Protein AF-W2ZH28-F1 (afdb_monomer)

Foldseek 3Di:
DDDDDPPDDPDCPPDDDPVRVVLQVVQAPDDDALLLLLLLLVLCLVQVLVPQDPPPVCSSQVSLQVSLVVLVPDPSNSHRYGSVVSVVVVVVLLVCLVVVVLVVSVPGDDPVSSVSSNVSSVSSVVVNVD

Radius of gyration: 19.83 Å; Cα contacts (8 Å, |Δi|>4): 102; chains: 1; bounding box: 42×35×73 Å

Structure (mmCIF, N/CA/C/O backbone):
data_AF-W2ZH28-F1
#
_entry.id   AF-W2ZH28-F1
#
loop_
_atom_site.group_PDB
_atom_site.id
_atom_site.type_symbol
_atom_site.label_atom_id
_atom_site.label_alt_id
_atom_site.label_comp_id
_atom_site.label_asym_id
_atom_site.label_entity_id
_atom_site.label_seq_id
_atom_site.pdbx_PDB_ins_code
_atom_site.Cartn_x
_atom_site.Cartn_y
_atom_site.Cartn_z
_atom_site.occupancy
_atom_site.B_iso_or_equiv
_atom_site.auth_seq_id
_atom_site.auth_comp_id
_atom_site.auth_asym_id
_atom_site.auth_atom_id
_atom_site.pdbx_PDB_model_num
ATOM 1 N N . MET A 1 1 ? 0.801 -25.711 -58.425 1.00 38.81 1 MET A N 1
ATOM 2 C CA . MET A 1 1 ? 1.673 -24.799 -57.662 1.00 38.81 1 MET A CA 1
ATOM 3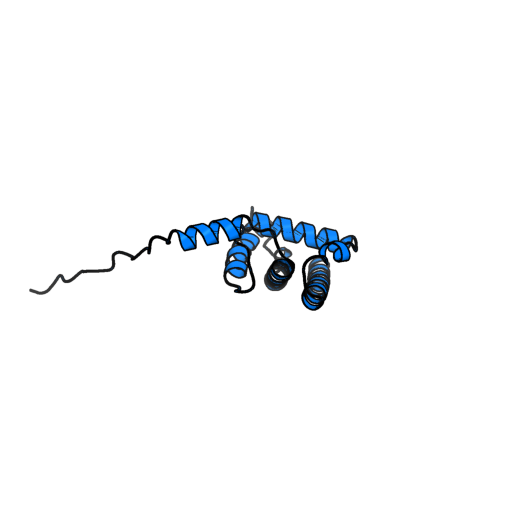 C C . MET A 1 1 ? 0.812 -24.225 -56.559 1.00 38.81 1 MET A C 1
ATOM 5 O O . MET A 1 1 ? -0.237 -23.676 -56.864 1.00 38.81 1 MET A O 1
ATOM 9 N N . SER A 1 2 ? 1.177 -24.539 -55.321 1.00 48.31 2 SER A N 1
ATOM 10 C CA . SER A 1 2 ? 0.502 -24.117 -54.093 1.00 48.31 2 SER A CA 1
ATOM 11 C C . SER A 1 2 ? 0.789 -22.648 -53.758 1.00 48.31 2 SER A C 1
ATOM 13 O O . SER A 1 2 ? 1.754 -22.101 -54.285 1.00 48.31 2 SER A O 1
ATOM 15 N N . GLN A 1 3 ? 0.021 -22.138 -52.779 1.00 43.41 3 GLN A N 1
ATOM 16 C CA . GLN A 1 3 ? 0.193 -20.897 -51.993 1.00 43.41 3 GLN A CA 1
ATOM 17 C C . GLN A 1 3 ? -0.375 -19.649 -52.705 1.00 43.41 3 GLN A C 1
ATOM 19 O O . GLN A 1 3 ? -0.129 -19.450 -53.885 1.00 43.41 3 GLN A O 1
ATOM 24 N N . ASP A 1 4 ? -1.243 -18.829 -52.108 1.00 41.53 4 ASP A N 1
ATOM 25 C CA . ASP A 1 4 ? -1.212 -18.326 -50.732 1.00 41.53 4 ASP A CA 1
ATOM 26 C C . ASP A 1 4 ? -2.629 -18.101 -50.163 1.00 41.53 4 ASP A C 1
AT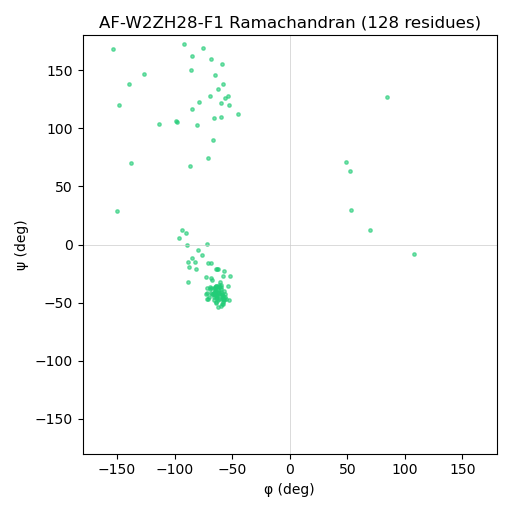OM 28 O O . ASP A 1 4 ? -3.410 -17.304 -50.685 1.00 41.53 4 ASP A O 1
ATOM 32 N N . SER A 1 5 ? -2.944 -18.804 -49.075 1.00 55.53 5 SER A N 1
ATOM 33 C CA . SER A 1 5 ? -3.984 -18.423 -48.120 1.00 55.53 5 SER A CA 1
ATOM 34 C C . SER A 1 5 ? -3.260 -17.729 -46.976 1.00 55.53 5 SER A C 1
ATOM 36 O O . SER A 1 5 ? -2.603 -18.402 -46.187 1.00 55.53 5 SER A O 1
ATOM 38 N N . MET A 1 6 ? -3.361 -16.405 -46.893 1.00 46.25 6 MET A N 1
ATOM 39 C CA . MET A 1 6 ? -2.898 -15.657 -45.726 1.00 46.25 6 MET A CA 1
ATOM 40 C C . MET A 1 6 ? -3.923 -14.584 -45.372 1.00 46.25 6 MET A C 1
ATOM 42 O O . MET A 1 6 ? -3.736 -13.387 -45.561 1.00 46.25 6 MET A O 1
ATOM 46 N N . GLU A 1 7 ? -5.062 -15.055 -44.884 1.00 53.22 7 GLU A N 1
ATOM 47 C CA . GLU A 1 7 ? -5.991 -14.270 -44.081 1.00 53.22 7 GLU A CA 1
ATOM 48 C C . GLU A 1 7 ? -5.549 -14.353 -42.614 1.00 53.22 7 GLU A C 1
ATOM 50 O O . GLU A 1 7 ? -6.195 -14.972 -41.777 1.00 53.22 7 GLU A O 1
ATOM 55 N N . ASP A 1 8 ? -4.394 -13.752 -42.313 1.00 41.88 8 ASP A N 1
ATOM 56 C CA . ASP A 1 8 ? -3.854 -13.697 -40.956 1.00 41.88 8 ASP A CA 1
ATOM 57 C C . ASP A 1 8 ? -4.174 -12.356 -40.286 1.00 41.88 8 ASP A C 1
ATOM 59 O O . ASP A 1 8 ? -3.601 -11.307 -40.579 1.00 41.88 8 ASP A O 1
ATOM 63 N N . ALA A 1 9 ? -5.125 -12.446 -39.355 1.00 48.56 9 ALA A N 1
ATOM 64 C CA . ALA A 1 9 ? -5.161 -11.728 -38.086 1.00 48.56 9 ALA A CA 1
ATOM 65 C C . ALA A 1 9 ? -4.908 -10.209 -38.131 1.00 48.56 9 ALA A C 1
ATOM 67 O O . ALA A 1 9 ? -3.942 -9.698 -37.559 1.00 48.56 9 ALA A O 1
ATOM 68 N N . PHE A 1 10 ? -5.870 -9.450 -38.665 1.00 44.91 10 PHE A N 1
ATOM 69 C CA . PHE A 1 10 ? -6.072 -8.098 -38.146 1.00 44.91 10 PHE A CA 1
ATOM 70 C C . PHE A 1 10 ? -6.549 -8.214 -36.696 1.00 44.91 10 PHE A C 1
ATOM 72 O O . PHE A 1 10 ? -7.654 -8.677 -36.415 1.00 44.91 10 PHE A O 1
ATOM 79 N N . ILE A 1 11 ? -5.661 -7.835 -35.781 1.00 53.28 11 ILE A N 1
ATOM 80 C CA . ILE A 1 11 ? -5.884 -7.719 -34.343 1.00 53.28 11 ILE A CA 1
ATOM 81 C C . ILE A 1 11 ? -7.223 -7.008 -34.111 1.00 53.28 11 ILE A C 1
ATOM 83 O O . ILE A 1 11 ? -7.379 -5.829 -34.425 1.00 53.28 11 ILE A O 1
ATOM 87 N N . ASN A 1 12 ? -8.198 -7.738 -33.568 1.00 47.47 12 ASN A N 1
ATOM 88 C CA . ASN A 1 12 ? -9.448 -7.178 -33.072 1.00 47.47 12 ASN A CA 1
ATOM 89 C C . ASN A 1 12 ? -9.157 -6.383 -31.787 1.00 47.47 12 ASN A C 1
ATOM 91 O O . ASN A 1 12 ? -9.446 -6.843 -30.681 1.00 47.47 12 ASN A O 1
ATOM 95 N N . GLU A 1 13 ? -8.552 -5.200 -31.920 1.00 55.38 13 GLU A N 1
ATOM 96 C CA . GLU A 1 13 ? -8.545 -4.194 -30.858 1.00 55.38 13 GLU A CA 1
ATOM 97 C C . GLU A 1 13 ? -9.989 -3.715 -30.686 1.00 55.38 13 GLU A C 1
ATOM 99 O O . GLU A 1 13 ? -10.479 -2.813 -31.367 1.00 55.38 13 GLU A O 1
ATOM 104 N N . SER A 1 14 ? -10.717 -4.402 -29.808 1.00 64.50 14 SER A N 1
ATOM 105 C CA . SER A 1 14 ? -12.091 -4.052 -29.474 1.00 64.50 14 SER A CA 1
ATOM 106 C C . SER A 1 14 ? -12.100 -2.637 -28.903 1.00 64.50 14 SER A C 1
ATOM 108 O O . SER A 1 14 ? -11.591 -2.390 -27.811 1.00 64.50 14 SER A O 1
ATOM 110 N N . VAL A 1 15 ? -12.655 -1.689 -29.660 1.00 74.12 15 VAL A N 1
ATOM 111 C CA . VAL A 1 15 ? -12.787 -0.299 -29.217 1.00 74.12 15 VAL A CA 1
ATOM 112 C C . VAL A 1 15 ? -13.632 -0.283 -27.939 1.00 74.12 15 VAL A C 1
ATOM 114 O O . VAL A 1 15 ? -14.790 -0.705 -27.990 1.00 74.12 15 VAL A O 1
ATOM 117 N N . PRO A 1 16 ? -13.119 0.242 -26.809 1.00 70.88 16 PRO A N 1
ATOM 118 C CA . PRO A 1 16 ? -13.853 0.192 -25.555 1.00 70.88 16 PRO A CA 1
ATOM 119 C C . PRO A 1 16 ? -15.165 0.977 -25.655 1.00 70.88 16 PRO A C 1
ATOM 121 O O . PRO A 1 16 ? -15.212 2.123 -26.138 1.00 70.88 16 PRO A O 1
ATOM 124 N N . SER A 1 17 ? -16.235 0.351 -25.174 1.00 78.75 17 SER A N 1
ATOM 125 C CA . SER A 1 17 ? -17.594 0.876 -25.127 1.00 78.75 17 SER A CA 1
ATOM 126 C C . SER A 1 17 ? -17.659 2.172 -24.317 1.00 78.75 17 SER A C 1
ATOM 128 O O . SER A 1 17 ? -16.861 2.440 -23.414 1.00 78.75 17 SER A O 1
ATOM 130 N N . SER A 1 18 ? -18.665 3.009 -24.591 1.00 74.56 18 SER A N 1
ATOM 131 C CA . SER A 1 18 ? -18.898 4.223 -23.801 1.00 74.56 18 SER A CA 1
ATOM 132 C C . SER A 1 18 ? -19.124 3.928 -22.310 1.00 74.56 18 SER A C 1
ATOM 134 O O . SER A 1 18 ? -18.869 4.817 -21.490 1.00 74.56 18 SER A O 1
ATOM 136 N N . ALA A 1 19 ? -19.622 2.740 -21.956 1.00 72.94 19 ALA A N 1
ATOM 137 C CA . ALA A 1 19 ? -19.801 2.322 -20.566 1.00 72.94 19 ALA A CA 1
ATOM 138 C C . ALA A 1 19 ? -18.450 2.033 -19.891 1.00 72.94 19 ALA A C 1
ATOM 140 O O . ALA A 1 19 ? -18.179 2.581 -18.823 1.00 72.94 19 ALA A O 1
ATOM 141 N N . GLU A 1 20 ? -17.570 1.286 -20.556 1.00 74.69 20 GLU A N 1
ATOM 142 C CA . GLU A 1 20 ? -16.218 0.961 -20.079 1.00 74.69 20 GLU A CA 1
ATOM 143 C C . GLU A 1 20 ? -15.372 2.229 -19.931 1.00 74.69 20 GLU A C 1
ATOM 145 O O . GLU A 1 20 ? -14.784 2.479 -18.882 1.00 74.69 20 GLU A O 1
ATOM 150 N N . LYS A 1 21 ? -15.433 3.135 -20.917 1.00 73.00 21 LYS A N 1
ATOM 151 C CA . LYS A 1 21 ? -14.777 4.451 -20.841 1.00 73.00 21 LYS A CA 1
ATOM 152 C C . LYS A 1 21 ? -15.272 5.292 -19.657 1.00 73.00 21 LYS A C 1
ATOM 154 O O . LYS A 1 21 ? -14.504 6.069 -19.092 1.00 73.00 21 LYS A O 1
ATOM 159 N N . LYS A 1 22 ? -16.558 5.200 -19.290 1.00 70.75 22 LYS A N 1
ATOM 160 C CA . LYS A 1 22 ? -17.106 5.895 -18.108 1.00 70.75 22 LYS A CA 1
ATOM 161 C C . LYS A 1 22 ? -16.621 5.255 -16.807 1.00 70.75 22 LYS A C 1
ATOM 163 O O . LYS A 1 22 ? -16.272 6.000 -15.895 1.00 70.75 22 LYS A O 1
ATOM 168 N N . GLN A 1 23 ? -16.578 3.926 -16.737 1.00 72.44 23 GLN A N 1
ATOM 169 C CA . GLN A 1 23 ? -16.085 3.191 -15.570 1.00 72.44 23 GLN A CA 1
ATOM 170 C C . GLN A 1 23 ? -14.599 3.459 -15.323 1.00 72.44 23 GLN A C 1
ATOM 172 O O . GLN A 1 23 ? -14.239 3.832 -14.210 1.00 72.44 23 GLN A O 1
ATOM 177 N N . LEU A 1 24 ? -13.771 3.425 -16.370 1.00 70.50 24 LEU A N 1
ATOM 178 C CA . LEU A 1 24 ? -12.346 3.747 -16.286 1.00 70.50 24 LEU A CA 1
ATOM 179 C C . LEU A 1 24 ? -12.121 5.164 -15.736 1.00 70.50 24 LEU A C 1
ATOM 181 O O . LEU A 1 24 ? -11.418 5.370 -14.750 1.00 70.50 24 LEU A O 1
ATOM 185 N N . ARG A 1 25 ? -12.822 6.163 -16.293 1.00 73.56 25 ARG A N 1
ATOM 186 C CA . ARG A 1 25 ? -12.764 7.544 -15.777 1.00 73.56 25 ARG A CA 1
ATOM 187 C C . ARG A 1 25 ? -13.236 7.661 -14.328 1.00 73.56 25 ARG A C 1
ATOM 189 O O . ARG A 1 25 ? -12.767 8.547 -13.614 1.00 73.56 25 ARG A O 1
ATOM 196 N N . HIS A 1 26 ? -14.185 6.829 -13.902 1.00 73.81 26 HIS A N 1
ATOM 197 C CA . HIS A 1 26 ? -14.645 6.805 -12.519 1.00 73.81 26 HIS A CA 1
ATOM 198 C C . HIS A 1 26 ? -13.577 6.213 -11.592 1.00 73.81 26 HIS A C 1
ATOM 200 O O . HIS A 1 26 ? -13.248 6.848 -10.592 1.00 73.81 26 HIS A O 1
ATOM 206 N N . ALA A 1 27 ? -12.970 5.082 -11.961 1.00 72.31 27 ALA A N 1
ATOM 207 C CA . ALA A 1 27 ? -11.883 4.443 -11.218 1.00 72.31 27 ALA A CA 1
ATOM 208 C C . ALA A 1 27 ? -10.661 5.368 -11.065 1.00 72.31 27 ALA A C 1
ATOM 210 O O . ALA A 1 27 ? -10.126 5.513 -9.965 1.00 72.31 27 ALA A O 1
ATOM 211 N N . ILE A 1 28 ? -10.301 6.108 -12.121 1.00 75.62 28 ILE A N 1
ATOM 212 C CA . ILE A 1 28 ? -9.208 7.095 -12.095 1.00 75.62 28 ILE A CA 1
ATOM 213 C C . ILE A 1 28 ? -9.497 8.256 -11.136 1.00 75.62 28 ILE A C 1
ATOM 215 O O . ILE A 1 28 ? -8.590 8.785 -10.490 1.00 75.62 28 ILE A O 1
ATOM 219 N N . ARG A 1 29 ? -10.752 8.701 -11.020 1.00 79.50 29 ARG A N 1
ATOM 220 C CA . ARG A 1 29 ? -11.131 9.846 -10.164 1.00 79.50 29 ARG A CA 1
ATOM 221 C C . ARG A 1 29 ? -11.465 9.436 -8.734 1.00 79.50 29 ARG A C 1
ATOM 223 O O . ARG A 1 29 ? -11.514 10.299 -7.855 1.00 79.50 29 ARG A O 1
ATOM 230 N N . LYS A 1 30 ? -11.675 8.144 -8.492 1.00 83.94 30 LYS A N 1
ATOM 231 C CA . LYS A 1 30 ? -11.981 7.599 -7.174 1.00 83.94 30 LYS A CA 1
ATOM 232 C C . LYS A 1 30 ? -10.796 7.80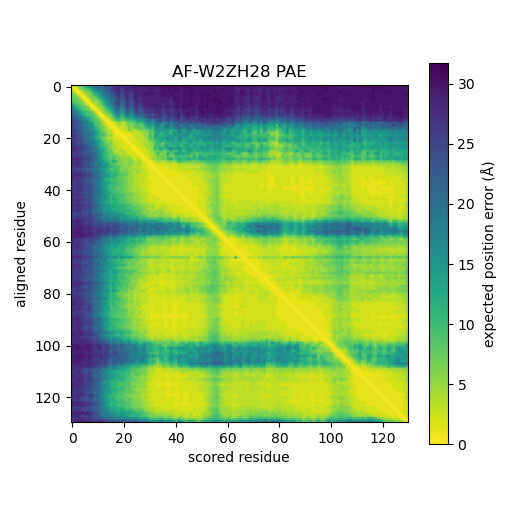2 -6.224 1.00 83.94 30 LYS A C 1
ATOM 234 O O . LYS A 1 30 ? -9.627 7.847 -6.626 1.00 83.94 30 LYS A O 1
ATOM 239 N N . LYS A 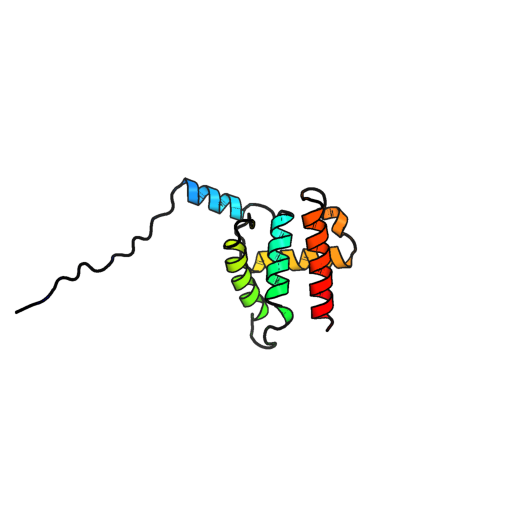1 31 ? -11.121 8.026 -4.953 1.00 87.69 31 LYS A N 1
ATOM 240 C CA . LYS A 1 31 ? -10.145 8.088 -3.860 1.00 87.69 31 LYS A CA 1
ATOM 241 C C . LYS A 1 31 ? -9.883 6.670 -3.362 1.00 87.69 31 LYS A C 1
ATOM 243 O O . LYS A 1 31 ? -10.797 5.856 -3.396 1.00 87.69 31 LYS A O 1
ATOM 248 N N . PHE A 1 32 ? -8.677 6.426 -2.862 1.00 89.56 32 PHE A N 1
ATOM 249 C CA . PHE A 1 32 ? -8.350 5.177 -2.178 1.00 89.56 32 PHE A CA 1
ATOM 250 C C . PHE A 1 32 ? -9.306 4.947 -1.001 1.00 89.56 32 PHE A C 1
ATOM 252 O O . PHE A 1 32 ? -9.475 5.828 -0.150 1.00 89.56 32 PHE A O 1
ATOM 259 N N . ALA A 1 33 ? -9.937 3.782 -0.990 1.00 90.31 33 ALA A N 1
ATOM 260 C CA . ALA A 1 33 ? -10.690 3.232 0.121 1.00 90.31 33 ALA A CA 1
ATOM 261 C C . ALA A 1 33 ? -9.785 2.353 1.002 1.00 90.31 33 ALA A C 1
ATOM 263 O O . ALA A 1 33 ? -8.646 2.056 0.651 1.00 90.31 33 ALA A O 1
ATOM 264 N N . ALA A 1 34 ? -10.312 1.909 2.146 1.00 90.00 34 ALA A N 1
ATOM 265 C CA . ALA A 1 34 ? -9.561 1.065 3.075 1.00 90.00 34 ALA A CA 1
ATOM 266 C C . ALA A 1 34 ? -9.130 -0.274 2.448 1.00 90.00 34 ALA A C 1
ATOM 268 O O . ALA A 1 34 ? -8.025 -0.736 2.710 1.00 90.00 34 ALA A O 1
ATOM 269 N N . VAL A 1 35 ? -9.966 -0.867 1.586 1.00 91.44 35 VAL A N 1
ATOM 270 C CA . VAL A 1 35 ? -9.611 -2.090 0.847 1.00 91.44 35 VAL A CA 1
ATOM 27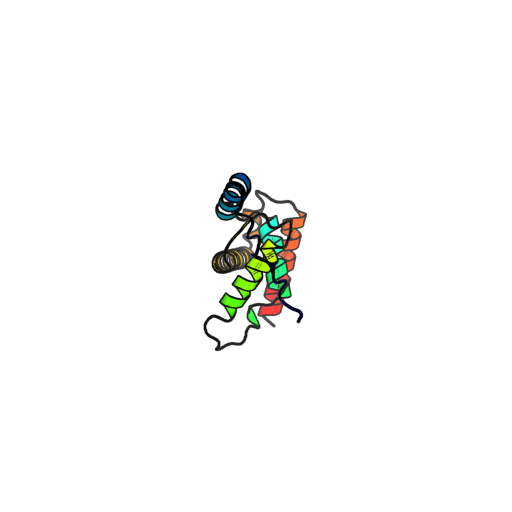1 C C . VAL A 1 35 ? -8.454 -1.860 -0.130 1.00 91.44 35 VAL A C 1
ATOM 273 O O . VAL A 1 35 ? -7.530 -2.666 -0.172 1.00 91.44 35 VAL A O 1
ATOM 276 N N . ASP A 1 36 ? -8.434 -0.715 -0.823 1.00 92.88 36 ASP A N 1
ATOM 277 C CA . ASP A 1 36 ? -7.353 -0.369 -1.753 1.00 92.88 36 ASP A CA 1
ATOM 278 C C . ASP A 1 36 ? -6.014 -0.220 -1.012 1.00 92.88 36 ASP A C 1
ATOM 280 O O . ASP A 1 36 ? -4.965 -0.605 -1.525 1.00 92.88 36 ASP A O 1
ATOM 284 N N . ASP A 1 37 ? -6.046 0.313 0.216 1.00 92.94 37 ASP A N 1
ATOM 285 C CA . ASP A 1 37 ? -4.860 0.420 1.069 1.00 92.94 37 ASP A CA 1
ATOM 286 C C . ASP A 1 37 ? -4.319 -0.957 1.469 1.00 92.94 37 ASP A C 1
ATOM 288 O O . ASP A 1 37 ? -3.105 -1.154 1.478 1.00 92.94 37 ASP A O 1
ATOM 292 N N . VAL A 1 38 ? -5.199 -1.915 1.781 1.00 93.94 38 VAL A N 1
ATOM 293 C CA . VAL A 1 38 ? -4.801 -3.292 2.114 1.00 93.94 38 VAL A CA 1
ATOM 294 C C . VAL A 1 38 ? -4.150 -3.968 0.910 1.00 93.94 38 VAL A C 1
ATOM 296 O O . VAL A 1 38 ? -3.045 -4.492 1.046 1.00 93.94 38 VAL A O 1
ATOM 299 N N . VAL A 1 39 ? -4.780 -3.911 -0.268 1.00 94.75 39 VAL A N 1
ATOM 300 C CA . VAL A 1 39 ? -4.220 -4.486 -1.506 1.00 94.75 39 VAL A CA 1
ATOM 301 C C . VAL A 1 39 ? -2.853 -3.868 -1.819 1.00 94.75 39 VAL A C 1
ATOM 303 O O . VAL A 1 39 ? -1.881 -4.593 -2.039 1.00 94.75 39 VAL A O 1
ATOM 306 N N . LEU A 1 40 ? -2.740 -2.537 -1.738 1.00 94.44 40 LEU A N 1
ATOM 307 C CA . LEU A 1 40 ? -1.477 -1.829 -1.948 1.00 94.44 40 LEU A CA 1
ATOM 308 C C . LEU A 1 40 ? -0.385 -2.295 -0.974 1.00 94.44 40 LEU A C 1
ATOM 310 O O . LEU A 1 40 ? 0.746 -2.543 -1.390 1.00 94.44 40 LEU A O 1
ATOM 314 N N . LEU A 1 41 ? -0.693 -2.417 0.321 1.00 94.38 41 LEU A N 1
ATOM 315 C CA . LEU A 1 41 ? 0.291 -2.848 1.316 1.00 94.38 41 LEU A CA 1
ATOM 316 C C . LEU A 1 41 ? 0.686 -4.316 1.154 1.00 94.38 41 LEU A C 1
ATOM 318 O O . LEU A 1 41 ? 1.862 -4.628 1.327 1.00 94.38 41 LEU A O 1
ATOM 322 N N . ARG A 1 42 ? -0.242 -5.206 0.777 1.00 94.25 42 ARG A N 1
ATOM 323 C CA . ARG A 1 42 ? 0.081 -6.603 0.442 1.00 94.25 42 ARG A CA 1
ATOM 324 C C . ARG A 1 42 ? 1.078 -6.666 -0.712 1.00 94.25 42 ARG A C 1
ATOM 326 O O . ARG A 1 42 ? 2.089 -7.357 -0.596 1.00 94.25 42 ARG A O 1
ATOM 333 N N . ALA A 1 43 ? 0.835 -5.904 -1.782 1.00 92.00 43 ALA A N 1
ATOM 334 C CA . ALA A 1 43 ? 1.757 -5.813 -2.910 1.00 92.00 43 ALA A CA 1
ATOM 335 C C . ALA A 1 43 ? 3.130 -5.285 -2.456 1.00 92.00 43 ALA A C 1
ATOM 337 O O . ALA A 1 43 ? 4.145 -5.953 -2.639 1.00 92.00 43 ALA A O 1
ATOM 338 N N . VAL A 1 44 ? 3.182 -4.145 -1.765 1.00 92.06 44 VAL A N 1
ATOM 339 C CA . VAL A 1 44 ? 4.450 -3.577 -1.273 1.00 92.06 44 VAL A CA 1
ATOM 340 C C . VAL A 1 44 ? 5.219 -4.564 -0.384 1.00 92.06 44 VAL A C 1
ATOM 342 O O . VAL A 1 44 ? 6.434 -4.701 -0.539 1.00 92.06 44 VAL A O 1
ATOM 345 N N . ASN A 1 45 ? 4.529 -5.274 0.511 1.00 91.88 45 ASN A N 1
ATOM 346 C CA . ASN A 1 45 ? 5.136 -6.265 1.397 1.00 91.88 45 ASN A CA 1
ATOM 347 C C . ASN A 1 45 ? 5.731 -7.457 0.625 1.00 91.88 45 ASN A C 1
ATOM 349 O O . ASN A 1 45 ? 6.815 -7.936 0.958 1.00 91.88 45 ASN A O 1
ATOM 353 N N . ALA A 1 46 ? 5.047 -7.913 -0.427 1.00 89.38 46 ALA A N 1
ATOM 354 C CA . ALA A 1 46 ? 5.499 -9.025 -1.258 1.00 89.38 46 ALA A CA 1
ATOM 355 C C . ALA A 1 46 ? 6.723 -8.656 -2.113 1.00 89.38 46 ALA A C 1
ATOM 357 O O . ALA A 1 46 ? 7.690 -9.414 -2.178 1.00 89.38 46 ALA A O 1
ATOM 358 N N . PHE A 1 47 ? 6.699 -7.484 -2.748 1.00 86.50 47 PHE A N 1
ATOM 359 C CA . PHE A 1 47 ? 7.733 -7.075 -3.701 1.00 86.50 47 PHE A CA 1
ATOM 360 C C . PHE A 1 47 ? 8.936 -6.372 -3.065 1.00 86.50 47 PHE A C 1
ATOM 362 O O . PHE A 1 47 ? 9.997 -6.308 -3.683 1.00 86.50 47 PHE A O 1
ATOM 369 N N . ARG A 1 48 ? 8.794 -5.847 -1.841 1.00 88.25 48 ARG A N 1
ATOM 370 C CA . ARG A 1 48 ? 9.881 -5.232 -1.061 1.00 88.25 48 ARG A CA 1
ATOM 371 C C . ARG A 1 48 ? 10.640 -4.156 -1.853 1.00 88.25 48 ARG A C 1
ATOM 373 O O . ARG A 1 48 ? 11.841 -4.301 -2.085 1.00 88.25 48 ARG A O 1
ATOM 380 N N . PRO A 1 49 ? 9.987 -3.046 -2.254 1.00 86.31 49 PRO A N 1
ATOM 381 C CA . PRO A 1 49 ? 10.584 -2.025 -3.124 1.00 86.31 49 PRO A CA 1
ATOM 382 C C . PRO A 1 49 ? 11.885 -1.409 -2.587 1.00 86.31 49 PRO A C 1
ATOM 384 O O . PRO A 1 49 ? 12.685 -0.903 -3.368 1.00 86.31 49 PRO A O 1
ATOM 387 N N . TRP A 1 50 ? 12.131 -1.462 -1.274 1.00 85.50 50 TRP A N 1
ATOM 388 C CA . TRP A 1 50 ? 13.388 -1.024 -0.650 1.00 85.50 50 TRP A CA 1
ATOM 389 C C . TRP A 1 50 ? 14.595 -1.906 -0.995 1.00 85.50 50 TRP A C 1
ATOM 391 O O . TRP A 1 50 ? 15.729 -1.475 -0.817 1.00 85.50 50 TRP A O 1
ATOM 401 N N . ARG A 1 51 ? 14.371 -3.115 -1.520 1.00 84.31 51 ARG A N 1
ATOM 402 C CA . ARG A 1 51 ? 15.423 -4.018 -2.004 1.00 84.31 51 ARG A CA 1
ATOM 403 C C . ARG A 1 51 ? 15.775 -3.805 -3.475 1.00 84.31 51 ARG A C 1
ATOM 405 O O . ARG A 1 51 ? 16.643 -4.506 -3.992 1.00 84.31 51 ARG A O 1
AT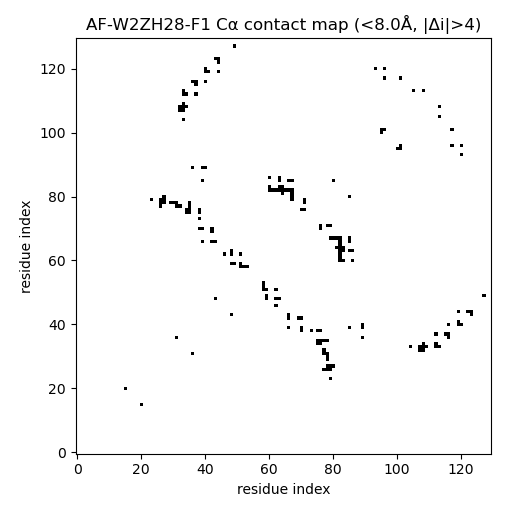OM 412 N N . ALA A 1 52 ? 15.112 -2.871 -4.161 1.00 81.31 52 ALA A N 1
ATOM 413 C CA . ALA A 1 52 ? 15.464 -2.525 -5.531 1.00 81.31 52 ALA A CA 1
ATOM 414 C C . ALA A 1 52 ? 16.938 -2.064 -5.600 1.00 81.31 52 ALA A C 1
ATOM 416 O O . ALA A 1 52 ? 17.368 -1.311 -4.721 1.00 81.31 52 ALA A O 1
ATOM 417 N N . PRO A 1 53 ? 17.716 -2.479 -6.621 1.00 74.44 53 PRO A N 1
ATOM 418 C CA . PRO A 1 53 ? 19.131 -2.134 -6.719 1.00 74.44 53 PRO A CA 1
ATOM 419 C C . PRO A 1 53 ? 19.379 -0.624 -6.615 1.00 74.44 53 PRO A C 1
ATOM 421 O O . PRO A 1 53 ? 18.894 0.170 -7.428 1.00 74.44 53 PRO A O 1
ATOM 424 N N . VAL A 1 54 ? 20.156 -0.228 -5.606 1.00 61.41 54 VAL A N 1
ATOM 425 C CA . VAL A 1 54 ? 20.565 1.163 -5.390 1.00 61.41 54 VAL A CA 1
ATOM 426 C C . VAL A 1 54 ? 21.531 1.565 -6.508 1.00 61.41 54 VAL A C 1
ATOM 428 O O . VAL A 1 54 ? 22.507 0.868 -6.765 1.00 61.41 54 VAL A O 1
ATOM 431 N N . GLY A 1 55 ? 21.264 2.684 -7.187 1.00 60.66 55 GLY A N 1
ATOM 432 C CA . GLY A 1 55 ? 22.108 3.198 -8.277 1.00 60.66 55 GLY A CA 1
ATOM 433 C C . GLY A 1 55 ? 21.513 3.065 -9.682 1.00 60.66 55 GLY A C 1
ATOM 434 O O . GLY A 1 55 ? 22.042 3.669 -10.612 1.00 60.66 55 GLY A O 1
ATOM 435 N N . ILE A 1 56 ? 20.381 2.370 -9.842 1.00 61.44 56 ILE A N 1
ATOM 436 C CA . ILE A 1 56 ? 19.568 2.461 -11.062 1.00 61.44 56 ILE A CA 1
ATOM 437 C C . ILE A 1 56 ? 18.634 3.664 -10.911 1.00 61.44 56 ILE A C 1
ATOM 439 O O . ILE A 1 56 ? 17.783 3.693 -10.015 1.00 61.44 56 ILE A O 1
ATOM 443 N N . SER A 1 57 ? 18.790 4.679 -11.766 1.00 55.19 57 SER A N 1
ATOM 444 C CA . SER A 1 57 ? 17.833 5.785 -11.831 1.00 55.19 57 SER A CA 1
ATOM 445 C C . SER A 1 57 ? 16.425 5.210 -12.029 1.00 55.19 57 SER A C 1
ATOM 447 O O . SER A 1 57 ? 16.196 4.378 -12.899 1.00 55.19 57 SER A O 1
ATOM 449 N N . ASN A 1 58 ? 15.481 5.617 -11.179 1.00 67.38 58 ASN A N 1
ATOM 450 C CA . ASN A 1 58 ? 14.086 5.154 -11.176 1.00 67.38 58 ASN A CA 1
ATOM 451 C C . ASN A 1 58 ? 13.819 3.697 -10.743 1.00 67.38 58 ASN A C 1
ATOM 453 O O . ASN A 1 58 ? 12.675 3.269 -10.854 1.00 67.38 58 ASN A O 1
ATOM 457 N N . GLY A 1 59 ? 14.773 2.958 -10.157 1.00 75.06 59 GLY A N 1
ATOM 458 C CA . GLY A 1 59 ? 14.545 1.564 -9.725 1.00 75.06 59 GLY A CA 1
ATOM 459 C C . GLY A 1 59 ? 13.321 1.375 -8.812 1.00 75.06 59 GLY A C 1
ATOM 460 O O . GLY A 1 59 ? 12.460 0.548 -9.087 1.00 75.06 59 GLY A O 1
ATOM 461 N N . ILE A 1 60 ? 13.173 2.219 -7.785 1.00 77.62 60 ILE A N 1
ATOM 462 C CA . ILE A 1 60 ? 11.988 2.206 -6.906 1.00 77.62 60 ILE A CA 1
ATOM 463 C C . ILE A 1 60 ? 10.717 2.597 -7.674 1.00 77.62 60 ILE A C 1
ATOM 465 O O . ILE A 1 60 ? 9.654 2.051 -7.413 1.00 77.62 60 ILE A O 1
ATOM 469 N N . MET A 1 61 ? 10.800 3.550 -8.607 1.00 82.19 61 MET A N 1
ATOM 470 C CA . MET A 1 61 ? 9.627 4.000 -9.364 1.00 82.19 61 MET A CA 1
ATOM 471 C C . MET A 1 61 ? 9.112 2.921 -10.314 1.00 82.19 61 MET A C 1
ATOM 473 O O . MET A 1 61 ? 7.905 2.719 -10.358 1.00 82.19 61 MET A O 1
ATOM 477 N N . ASN A 1 62 ? 10.003 2.202 -11.000 1.00 82.94 62 ASN A N 1
ATOM 478 C CA . ASN A 1 62 ? 9.629 1.092 -11.878 1.00 82.94 62 ASN A CA 1
ATOM 479 C C . ASN A 1 62 ? 8.876 0.012 -11.098 1.00 82.94 62 ASN A C 1
ATOM 481 O O . ASN A 1 62 ? 7.814 -0.424 -11.519 1.00 82.94 62 ASN A O 1
ATOM 485 N N . VAL A 1 63 ? 9.359 -0.311 -9.896 1.00 86.31 63 VAL A N 1
ATOM 486 C CA . VAL A 1 63 ? 8.694 -1.266 -9.008 1.00 86.31 63 VAL A CA 1
ATOM 487 C C . VAL A 1 63 ? 7.270 -0.811 -8.639 1.00 86.31 63 VAL A C 1
ATOM 489 O O . VAL A 1 63 ? 6.359 -1.627 -8.575 1.00 86.31 63 VAL A O 1
ATOM 492 N N . PHE A 1 64 ? 7.029 0.492 -8.454 1.00 87.44 64 PHE A N 1
ATOM 493 C CA . PHE A 1 64 ? 5.672 1.003 -8.220 1.00 87.44 64 PHE A CA 1
ATOM 494 C C . PHE A 1 64 ? 4.777 0.999 -9.468 1.00 87.44 64 PHE A C 1
ATOM 496 O O . PHE A 1 64 ? 3.561 0.896 -9.316 1.00 87.44 64 PHE A O 1
ATOM 503 N N . GLU A 1 65 ? 5.330 1.106 -10.678 1.00 87.25 65 GLU A N 1
ATOM 504 C CA . GLU A 1 65 ? 4.550 0.899 -11.908 1.00 87.25 65 GLU A CA 1
ATOM 505 C C . GLU A 1 65 ? 4.160 -0.579 -12.068 1.00 87.25 65 GLU A C 1
ATOM 507 O O . GLU A 1 65 ? 3.006 -0.873 -12.379 1.00 87.25 65 GLU A O 1
ATOM 512 N N . ASP A 1 66 ? 5.052 -1.510 -11.719 1.00 85.62 66 ASP A N 1
ATOM 513 C CA . ASP A 1 66 ? 4.725 -2.941 -11.671 1.00 85.62 66 ASP A CA 1
ATOM 514 C C . ASP A 1 66 ? 3.603 -3.223 -10.647 1.00 85.62 66 ASP A C 1
ATOM 516 O O . ASP A 1 66 ? 2.700 -4.027 -10.896 1.00 85.62 66 ASP A O 1
ATOM 520 N N . PHE A 1 67 ? 3.585 -2.503 -9.514 1.00 82.31 67 PHE A N 1
ATOM 521 C C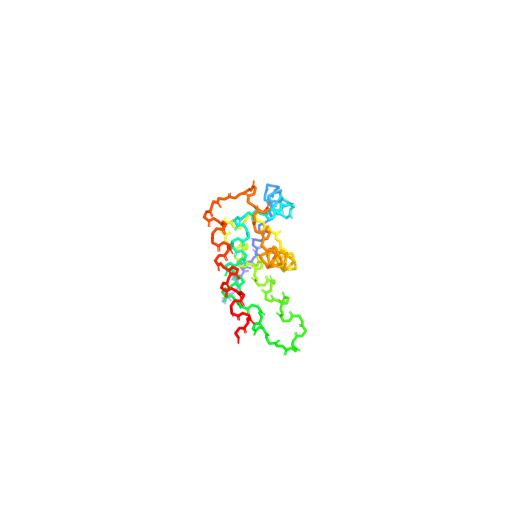A . PHE A 1 67 ? 2.491 -2.596 -8.536 1.00 82.31 67 PHE A CA 1
ATOM 522 C C . PHE A 1 67 ? 1.168 -2.101 -9.083 1.00 82.31 67 PHE A C 1
ATOM 524 O O . PHE A 1 67 ? 0.138 -2.660 -8.722 1.00 82.31 67 PHE A O 1
ATOM 531 N N . ALA A 1 68 ? 1.170 -1.050 -9.904 1.00 87.19 68 ALA A N 1
ATOM 532 C CA . ALA A 1 68 ? -0.061 -0.522 -10.474 1.00 87.19 68 ALA A CA 1
ATOM 533 C C . ALA A 1 68 ? -0.751 -1.585 -11.336 1.00 87.19 68 ALA A C 1
ATOM 535 O O . ALA A 1 68 ? -1.959 -1.784 -11.207 1.00 87.19 68 ALA A O 1
ATOM 536 N N . PHE A 1 69 ? 0.028 -2.338 -12.118 1.00 85.31 69 PHE A N 1
ATOM 537 C CA . PHE A 1 69 ? -0.480 -3.479 -12.873 1.00 85.31 69 PHE A CA 1
ATOM 538 C C . PHE A 1 69 ? -1.008 -4.591 -11.954 1.00 85.31 69 PHE A C 1
ATOM 540 O O . PHE A 1 69 ? -2.144 -5.033 -12.117 1.00 85.31 69 PHE A O 1
ATOM 547 N N . GLN A 1 70 ? -0.224 -5.009 -10.952 1.00 84.44 70 GLN A N 1
ATOM 548 C CA . GLN A 1 70 ? -0.618 -6.100 -10.054 1.00 84.44 70 GLN A CA 1
ATOM 549 C C . GLN A 1 70 ? -1.851 -5.753 -9.207 1.00 84.44 70 GLN A C 1
ATOM 551 O O . GLN A 1 70 ? -2.738 -6.586 -9.046 1.00 84.44 70 GLN A O 1
ATOM 556 N N . CYS A 1 71 ? -1.923 -4.529 -8.680 1.00 86.94 71 CYS A N 1
ATOM 557 C CA . CYS A 1 71 ? -3.089 -4.057 -7.940 1.00 86.94 71 CYS A CA 1
ATOM 558 C C . CYS A 1 71 ? -4.304 -3.983 -8.869 1.00 86.94 71 CYS A C 1
ATOM 560 O O . CYS A 1 71 ? -5.368 -4.433 -8.484 1.00 86.94 71 CYS A O 1
ATOM 562 N N . GLY A 1 72 ? -4.153 -3.499 -10.108 1.00 83.69 72 GLY A N 1
ATOM 563 C CA . GLY A 1 72 ? -5.247 -3.460 -11.086 1.00 83.69 72 GLY A CA 1
ATOM 564 C C . GLY A 1 72 ? -5.789 -4.836 -11.498 1.00 83.69 72 GLY A C 1
ATOM 565 O O . GLY A 1 72 ? -6.922 -4.922 -11.968 1.00 83.69 72 GLY A O 1
ATOM 566 N N . ALA A 1 73 ? -5.010 -5.907 -11.319 1.00 85.50 73 ALA A N 1
ATOM 567 C CA . ALA A 1 73 ? -5.459 -7.283 -11.529 1.00 85.50 73 ALA A CA 1
ATOM 568 C C . ALA A 1 73 ? -6.220 -7.868 -10.322 1.00 85.50 73 ALA A C 1
ATOM 570 O O . ALA A 1 73 ? -6.883 -8.898 -10.463 1.00 85.50 73 ALA A O 1
ATOM 571 N N . ASP A 1 74 ? -6.129 -7.239 -9.147 1.00 87.56 74 ASP A N 1
ATOM 572 C CA . ASP A 1 74 ? -6.860 -7.651 -7.952 1.00 87.56 74 ASP A CA 1
ATOM 573 C C . ASP A 1 74 ? -8.319 -7.153 -8.042 1.00 87.56 74 ASP A C 1
ATOM 575 O O . ASP A 1 74 ? -8.549 -5.947 -8.178 1.00 87.56 74 ASP A O 1
ATOM 579 N N . PRO A 1 75 ? -9.325 -8.046 -7.973 1.00 87.94 75 PRO A N 1
ATOM 580 C CA . PRO A 1 75 ? -10.730 -7.662 -8.108 1.00 87.94 75 PRO A CA 1
ATOM 581 C C . PRO A 1 75 ? -11.224 -6.740 -6.983 1.00 87.94 75 PRO A C 1
ATOM 583 O O . PRO A 1 75 ? -12.214 -6.030 -7.176 1.00 87.94 75 PRO A O 1
ATOM 586 N N . ASP A 1 76 ? -10.547 -6.728 -5.831 1.00 88.75 76 ASP A N 1
ATOM 587 C CA . ASP A 1 76 ? -10.881 -5.864 -4.701 1.00 88.75 76 ASP A CA 1
ATOM 588 C C . ASP A 1 76 ? -10.251 -4.466 -4.830 1.00 88.75 76 ASP A C 1
ATOM 590 O O . ASP A 1 76 ? -10.631 -3.544 -4.098 1.00 88.75 76 ASP A O 1
ATOM 594 N N . PHE A 1 77 ? -9.321 -4.270 -5.775 1.00 90.44 77 PHE A N 1
ATOM 595 C CA . PHE A 1 77 ? -8.715 -2.971 -6.041 1.00 90.44 77 PHE A CA 1
ATOM 596 C C . PHE A 1 77 ? -9.632 -2.118 -6.913 1.00 90.44 77 PHE A C 1
ATOM 598 O O . PHE A 1 77 ? -9.760 -2.266 -8.127 1.00 90.44 77 PHE A O 1
ATOM 605 N N . GLY A 1 78 ? -10.302 -1.172 -6.271 1.00 87.88 78 GLY A N 1
ATOM 606 C CA . GLY A 1 78 ? -11.352 -0.384 -6.888 1.00 87.88 78 GLY A CA 1
ATOM 607 C C . GLY A 1 78 ? -10.872 0.896 -7.562 1.00 87.88 78 GLY A C 1
ATOM 608 O O . GLY A 1 78 ? -11.732 1.728 -7.871 1.00 87.88 78 GLY A O 1
ATOM 609 N N . VAL A 1 79 ? -9.563 1.114 -7.718 1.00 89.06 79 VAL A N 1
ATOM 610 C CA . VAL A 1 79 ? -8.977 2.332 -8.297 1.00 89.06 79 VAL A CA 1
ATOM 611 C C . VAL A 1 79 ? -8.025 2.000 -9.441 1.00 89.06 79 VAL A C 1
ATOM 613 O O . VAL A 1 79 ? -7.315 1.008 -9.405 1.00 89.06 79 VAL A O 1
ATOM 616 N N . ASP A 1 80 ? -7.974 2.880 -10.435 1.00 88.56 80 ASP A N 1
ATOM 617 C CA . ASP A 1 80 ? -7.012 2.795 -11.535 1.00 88.56 80 ASP A CA 1
ATOM 618 C C . ASP A 1 80 ? -6.065 3.995 -11.429 1.00 88.56 80 ASP A C 1
ATOM 620 O O . ASP A 1 80 ? -6.467 5.149 -11.623 1.00 88.56 80 ASP A O 1
ATOM 624 N N . LYS A 1 81 ? -4.843 3.752 -10.950 1.00 90.12 81 LYS A N 1
ATOM 625 C CA . LYS A 1 81 ? -3.895 4.793 -10.536 1.00 90.12 81 LYS A CA 1
ATOM 626 C C . LYS A 1 81 ? -2.480 4.426 -10.989 1.00 90.12 81 LYS A C 1
ATOM 628 O O . LYS A 1 81 ? -2.079 3.285 -10.790 1.00 90.12 81 LYS A O 1
ATOM 633 N N . PRO A 1 82 ? -1.696 5.391 -11.503 1.00 91.00 82 PRO A N 1
ATOM 634 C CA . PRO A 1 82 ? -0.310 5.138 -11.892 1.00 91.00 82 PRO A CA 1
ATOM 635 C C . PRO A 1 82 ? 0.576 4.872 -10.669 1.00 91.00 82 PRO A C 1
ATOM 637 O O . PRO A 1 82 ? 0.254 5.321 -9.558 1.00 91.00 82 PRO A O 1
ATOM 640 N N . GLY A 1 83 ? 1.732 4.236 -10.874 1.00 90.38 83 GLY A N 1
ATOM 641 C CA . GLY A 1 83 ? 2.656 3.862 -9.800 1.00 90.38 83 GLY A CA 1
ATOM 642 C C . GLY A 1 83 ? 3.060 5.033 -8.902 1.00 90.38 83 GLY A C 1
ATOM 643 O O . GLY A 1 83 ? 3.123 4.901 -7.677 1.00 90.38 83 GLY A O 1
ATOM 644 N N . VAL A 1 84 ? 3.218 6.236 -9.465 1.00 90.88 84 VAL A N 1
ATOM 645 C CA . VAL A 1 84 ? 3.473 7.459 -8.680 1.00 90.88 84 VAL A CA 1
ATOM 646 C C . VAL A 1 84 ? 2.391 7.748 -7.630 1.00 90.88 84 VAL A C 1
ATOM 648 O O . VAL A 1 84 ? 2.714 8.122 -6.501 1.00 90.88 84 VAL A O 1
ATOM 651 N N . ALA A 1 85 ? 1.115 7.533 -7.955 1.00 92.06 85 ALA A N 1
ATOM 652 C CA . ALA A 1 85 ? 0.014 7.753 -7.022 1.00 92.06 85 ALA A CA 1
ATOM 653 C C . ALA A 1 85 ? -0.007 6.684 -5.919 1.00 92.06 85 ALA A C 1
ATOM 655 O O . ALA A 1 85 ? -0.252 7.021 -4.757 1.00 92.06 85 ALA A O 1
ATOM 656 N N . LEU A 1 86 ? 0.313 5.430 -6.256 1.00 93.31 86 LEU A N 1
ATOM 657 C CA . LEU A 1 86 ? 0.478 4.339 -5.288 1.00 93.31 86 LEU A CA 1
ATOM 658 C C . LEU A 1 86 ? 1.645 4.626 -4.338 1.00 93.31 86 LEU A C 1
ATOM 660 O O . LEU A 1 86 ? 1.497 4.500 -3.124 1.00 93.31 86 LEU A O 1
ATOM 664 N N . ARG A 1 87 ? 2.779 5.109 -4.857 1.00 92.38 87 ARG A N 1
ATOM 665 C CA . ARG A 1 87 ? 3.939 5.500 -4.045 1.00 92.38 87 ARG A CA 1
ATOM 666 C C . ARG A 1 87 ? 3.607 6.629 -3.080 1.00 92.38 87 ARG A C 1
ATOM 668 O O . ARG A 1 87 ? 3.954 6.553 -1.900 1.00 92.38 87 ARG A O 1
ATOM 675 N N . THR A 1 88 ? 2.931 7.676 -3.556 1.00 93.25 88 THR A N 1
ATOM 676 C CA . THR A 1 88 ? 2.474 8.770 -2.688 1.00 93.25 88 THR A CA 1
ATOM 677 C C . THR A 1 88 ? 1.534 8.248 -1.605 1.00 93.25 88 THR A C 1
ATOM 679 O O . THR A 1 88 ? 1.703 8.606 -0.439 1.00 93.25 88 THR A O 1
ATOM 682 N N . ARG A 1 89 ? 0.584 7.372 -1.960 1.00 93.75 89 ARG A N 1
ATOM 683 C CA . ARG A 1 89 ? -0.353 6.780 -1.001 1.00 93.75 89 ARG A CA 1
ATOM 684 C C . ARG A 1 89 ? 0.365 5.939 0.052 1.00 93.75 89 ARG A C 1
ATOM 686 O O . ARG A 1 89 ? 0.143 6.171 1.237 1.00 93.75 89 ARG A O 1
ATOM 693 N N . PHE A 1 90 ? 1.273 5.055 -0.359 1.00 93.88 90 PHE A N 1
ATOM 694 C CA . PHE A 1 90 ? 2.112 4.267 0.545 1.00 93.88 90 PHE A CA 1
ATOM 695 C C . PHE A 1 90 ? 2.894 5.159 1.520 1.00 93.88 90 PHE A C 1
ATOM 697 O O . PHE A 1 90 ? 2.863 4.943 2.730 1.00 93.88 90 PHE A O 1
ATOM 704 N N . GLY A 1 91 ? 3.532 6.221 1.015 1.00 92.25 91 GLY A N 1
ATOM 705 C CA . GLY A 1 91 ? 4.251 7.178 1.854 1.00 92.25 91 GLY A CA 1
ATOM 706 C C . GLY A 1 91 ? 3.357 7.864 2.893 1.00 92.25 91 GLY A C 1
ATOM 707 O O . GLY A 1 91 ? 3.791 8.075 4.025 1.00 92.25 91 GLY A O 1
ATOM 708 N N . THR A 1 92 ? 2.111 8.193 2.542 1.00 92.31 92 THR A N 1
ATOM 709 C CA . THR A 1 92 ? 1.123 8.718 3.498 1.00 92.31 92 THR A CA 1
ATOM 710 C C . THR A 1 92 ? 0.755 7.676 4.553 1.00 92.31 92 THR A C 1
ATOM 712 O O . THR A 1 92 ? 0.828 7.993 5.737 1.00 92.31 92 THR A O 1
ATOM 715 N N . LEU A 1 93 ? 0.452 6.436 4.150 1.00 91.69 93 LEU A N 1
ATOM 716 C CA . LEU A 1 93 ? 0.101 5.346 5.069 1.00 91.69 93 LEU A CA 1
ATOM 717 C C . LEU A 1 93 ? 1.200 5.101 6.110 1.00 91.69 93 LEU A C 1
ATOM 719 O O . LEU A 1 93 ? 0.924 5.078 7.306 1.00 91.69 93 LEU A O 1
ATOM 723 N N . MET A 1 94 ? 2.460 5.004 5.675 1.00 91.62 94 MET A N 1
ATOM 724 C CA . MET A 1 94 ? 3.588 4.788 6.588 1.00 91.62 94 MET A CA 1
ATOM 725 C C . MET A 1 94 ? 3.813 5.974 7.532 1.00 91.62 94 MET A C 1
ATOM 727 O O . MET A 1 94 ? 4.137 5.782 8.702 1.00 91.62 94 MET A O 1
ATOM 731 N N . LYS A 1 95 ? 3.628 7.214 7.058 1.00 90.12 95 LYS A N 1
ATOM 732 C CA . LYS A 1 95 ? 3.723 8.411 7.914 1.00 90.12 95 LYS A CA 1
ATOM 733 C C . LYS A 1 95 ? 2.617 8.451 8.963 1.00 90.12 95 LYS A C 1
ATOM 735 O O . LYS A 1 95 ? 2.878 8.838 10.097 1.00 90.12 95 LYS A O 1
ATOM 740 N N . GLU A 1 96 ? 1.394 8.096 8.591 1.00 87.62 96 GLU A N 1
ATOM 741 C CA . GLU A 1 96 ? 0.260 8.052 9.514 1.00 87.62 96 GLU A CA 1
ATOM 742 C C . GLU A 1 96 ? 0.426 6.940 10.548 1.00 87.62 96 GLU A C 1
ATOM 744 O O . GLU A 1 96 ? 0.216 7.193 11.734 1.00 87.62 96 GLU A O 1
ATOM 749 N N . PHE A 1 97 ? 0.883 5.761 10.117 1.00 87.94 97 PHE A N 1
ATOM 750 C CA . PHE A 1 97 ? 1.221 4.647 10.998 1.00 87.94 97 PHE A CA 1
ATOM 751 C C . PHE A 1 97 ? 2.285 5.039 12.028 1.00 87.94 97 PHE A C 1
ATOM 753 O O . PHE A 1 97 ? 2.047 4.938 13.229 1.00 87.94 97 PHE A O 1
ATOM 760 N N . LYS A 1 98 ? 3.407 5.622 11.584 1.00 85.56 98 LYS A N 1
ATOM 761 C CA . LYS A 1 98 ? 4.486 6.089 12.476 1.00 85.56 98 LYS A CA 1
ATOM 762 C C . LYS A 1 98 ? 4.057 7.190 13.455 1.00 85.56 98 LYS A C 1
ATOM 764 O O . LYS A 1 98 ? 4.723 7.400 14.462 1.00 85.56 98 LYS A O 1
ATOM 769 N N . ARG A 1 99 ? 2.972 7.915 13.167 1.00 86.19 99 ARG A N 1
ATOM 770 C CA . ARG A 1 99 ? 2.413 8.966 14.037 1.00 86.19 99 ARG A CA 1
ATOM 771 C C . ARG A 1 99 ? 1.274 8.468 14.934 1.00 86.19 99 ARG A C 1
ATOM 773 O O . ARG A 1 99 ? 0.635 9.301 15.572 1.00 86.19 99 ARG A O 1
ATOM 780 N N . ASP A 1 100 ? 0.979 7.167 14.927 1.00 79.00 100 ASP A N 1
ATOM 781 C CA . ASP A 1 100 ? -0.195 6.556 15.569 1.00 79.00 100 ASP A CA 1
ATOM 782 C C . ASP A 1 100 ? -1.534 7.214 15.149 1.00 79.00 100 ASP A C 1
ATOM 784 O O . ASP A 1 100 ? -2.528 7.264 15.875 1.00 79.00 100 ASP A O 1
ATOM 788 N N . GLN A 1 101 ? -1.586 7.751 13.922 1.00 70.62 101 GLN A N 1
ATOM 789 C CA . GLN A 1 101 ? -2.776 8.399 13.348 1.00 70.62 101 GLN A CA 1
ATOM 790 C C . GLN A 1 101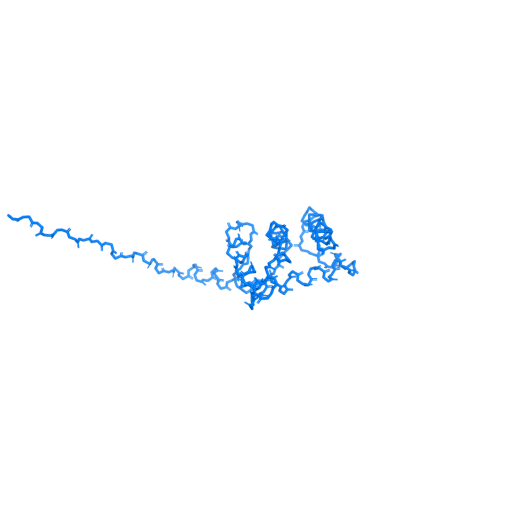 ? -3.640 7.443 12.518 1.00 70.62 101 GLN A C 1
ATOM 792 O O . GLN A 1 101 ? -4.599 7.867 11.864 1.00 70.62 101 GLN A O 1
ATOM 797 N N . CYS A 1 102 ? -3.375 6.140 12.623 1.00 65.12 102 CYS A N 1
ATOM 798 C CA . CYS A 1 102 ? -4.115 5.049 11.992 1.00 65.12 102 CYS A CA 1
ATOM 799 C C . CYS A 1 102 ? -5.628 5.091 12.241 1.00 65.12 102 CYS A C 1
ATOM 801 O O . CYS A 1 102 ? -6.402 4.611 11.406 1.00 65.12 102 CYS A O 1
ATOM 803 N N . ARG A 1 103 ? -6.056 5.681 13.367 1.00 62.69 103 ARG A N 1
ATOM 804 C CA . ARG A 1 103 ? -7.467 5.847 13.751 1.00 62.69 103 ARG A CA 1
ATOM 805 C C . ARG A 1 103 ? -8.228 6.829 12.856 1.00 62.69 103 ARG A C 1
ATOM 807 O O . ARG A 1 103 ? -9.429 6.664 12.675 1.00 62.69 103 ARG A O 1
ATOM 814 N N . SER A 1 104 ? -7.559 7.824 12.270 1.00 60.41 104 SER A N 1
ATOM 815 C CA . SER A 1 104 ? -8.214 8.859 11.448 1.00 60.41 104 SER A CA 1
ATOM 816 C C . SER A 1 104 ? -8.793 8.305 10.136 1.00 60.41 104 SER A C 1
ATOM 818 O O . SER A 1 104 ? -9.846 8.745 9.674 1.00 60.41 104 SER A O 1
ATOM 820 N N . MET A 1 105 ? -8.156 7.261 9.607 1.00 59.66 105 MET A N 1
ATOM 821 C CA . MET A 1 105 ? -8.549 6.513 8.413 1.00 59.66 105 MET A CA 1
ATOM 822 C C . MET A 1 105 ? -9.674 5.499 8.671 1.00 59.66 105 MET A C 1
ATOM 824 O O . MET A 1 105 ? -10.171 4.897 7.720 1.00 59.66 105 MET A O 1
ATOM 828 N N . ARG A 1 106 ? -10.111 5.323 9.934 1.00 64.88 106 ARG A N 1
ATOM 829 C CA . ARG A 1 106 ? -11.143 4.343 10.321 1.00 64.88 106 ARG A CA 1
ATOM 830 C C . ARG A 1 106 ? -12.575 4.682 9.889 1.00 64.88 106 ARG A C 1
ATOM 832 O O . ARG A 1 106 ? -13.511 3.948 10.179 1.00 64.88 106 ARG A O 1
ATOM 839 N N . LYS A 1 107 ? -12.764 5.813 9.207 1.00 62.09 107 LYS A N 1
ATOM 840 C CA . LYS A 1 107 ? -14.087 6.364 8.884 1.00 62.09 107 LYS A CA 1
ATOM 841 C C . LYS A 1 107 ? -14.820 5.654 7.734 1.00 62.09 107 LYS A C 1
ATOM 843 O O . LYS A 1 107 ? -15.975 5.990 7.502 1.00 62.09 107 LYS A O 1
ATOM 848 N N . SER A 1 108 ? -14.187 4.740 6.992 1.00 65.69 108 SER A N 1
ATOM 849 C CA . SER A 1 108 ? -14.749 4.217 5.731 1.00 65.69 108 SER A CA 1
ATOM 850 C C . SER A 1 108 ? -14.361 2.770 5.384 1.00 65.69 108 SER A C 1
ATOM 852 O O . SER A 1 108 ? -14.255 2.439 4.205 1.00 65.69 108 SER A O 1
ATOM 854 N N . GLY A 1 109 ? -14.097 1.923 6.372 1.00 78.12 109 GLY A N 1
ATOM 855 C CA . GLY A 1 109 ? -13.569 0.568 6.189 1.00 78.12 109 GLY A CA 1
ATOM 856 C C . GLY A 1 109 ? -13.970 -0.347 7.338 1.00 78.12 109 GLY A C 1
ATOM 857 O O . GLY A 1 109 ? -14.498 0.118 8.351 1.00 78.12 109 GLY A O 1
ATOM 858 N N . THR A 1 110 ? -13.762 -1.648 7.165 1.00 87.19 110 THR A N 1
ATOM 859 C CA . THR A 1 110 ? -14.106 -2.650 8.181 1.00 87.19 110 THR A CA 1
ATOM 860 C C . THR A 1 110 ? -12.984 -2.801 9.205 1.00 87.19 110 THR A C 1
ATOM 862 O O . THR A 1 110 ? -11.847 -2.392 8.963 1.00 87.19 110 THR A O 1
ATOM 865 N N . VAL A 1 111 ? -13.290 -3.380 10.369 1.00 87.31 111 VAL A N 1
ATOM 866 C CA . VAL A 1 111 ? -12.289 -3.614 11.424 1.00 87.31 111 VAL A CA 1
ATOM 867 C C . VAL A 1 111 ? -11.152 -4.489 10.896 1.00 87.31 111 VAL A C 1
ATOM 869 O O . VAL A 1 111 ? -9.987 -4.155 11.091 1.00 87.31 111 VAL A O 1
ATOM 872 N N . GLU A 1 112 ? -11.490 -5.524 10.133 1.00 90.88 112 GLU A N 1
ATOM 873 C CA . GLU A 1 112 ? -10.554 -6.493 9.562 1.00 90.88 112 GLU A CA 1
ATOM 874 C C . GLU A 1 112 ? -9.565 -5.816 8.606 1.00 90.88 112 GLU A C 1
ATOM 876 O O . GLU A 1 112 ? -8.363 -6.073 8.665 1.00 90.88 112 GLU A O 1
ATOM 881 N N . GLN A 1 113 ? -10.048 -4.889 7.768 1.00 90.56 113 GLN A N 1
ATOM 882 C CA . GLN A 1 113 ? -9.196 -4.119 6.856 1.00 90.56 113 GLN A CA 1
ATOM 883 C C . GLN A 1 113 ? -8.181 -3.266 7.624 1.00 90.56 113 GLN A C 1
ATOM 885 O O . GLN A 1 113 ? -7.028 -3.139 7.214 1.00 90.56 113 GLN A O 1
ATOM 890 N N . TYR A 1 114 ? -8.587 -2.683 8.754 1.00 86.31 114 TYR A N 1
ATOM 891 C CA . TYR A 1 114 ? -7.685 -1.875 9.572 1.00 86.31 114 TYR A CA 1
ATOM 892 C C . TYR A 1 114 ? -6.660 -2.714 10.319 1.00 86.31 114 TYR A C 1
ATOM 894 O O . TYR A 1 114 ? -5.491 -2.339 10.349 1.00 86.31 114 TYR A O 1
ATOM 902 N N . GLU A 1 115 ? -7.077 -3.839 10.889 1.00 90.50 115 GLU A N 1
ATOM 903 C CA . GLU A 1 115 ? -6.173 -4.769 11.563 1.00 90.50 115 GLU A CA 1
ATOM 904 C C . GLU A 1 115 ? -5.145 -5.345 10.593 1.00 90.50 115 GLU A C 1
ATOM 906 O O . GLU A 1 115 ? -3.962 -5.440 10.914 1.00 90.50 115 GLU A O 1
ATOM 911 N N . GLU A 1 116 ? -5.566 -5.698 9.382 1.00 93.94 116 GLU A N 1
ATOM 912 C CA . GLU A 1 116 ? -4.649 -6.163 8.353 1.00 93.94 116 GLU A CA 1
ATOM 913 C C . GLU A 1 116 ? -3.685 -5.069 7.894 1.00 93.94 116 GLU A C 1
ATOM 915 O O . GLU A 1 116 ? -2.482 -5.312 7.823 1.00 93.94 116 GLU A O 1
ATOM 920 N N . ARG A 1 117 ? -4.178 -3.852 7.650 1.00 92.38 117 ARG A N 1
ATOM 921 C CA . ARG A 1 117 ? -3.321 -2.713 7.309 1.00 92.38 117 ARG A CA 1
ATOM 922 C C . ARG A 1 117 ? -2.275 -2.446 8.395 1.00 92.38 117 ARG A C 1
ATOM 924 O O . ARG A 1 117 ? -1.112 -2.203 8.073 1.00 92.38 117 ARG A O 1
ATOM 931 N N . ASP A 1 118 ? -2.679 -2.469 9.664 1.00 91.00 118 ASP A N 1
ATOM 932 C CA . ASP A 1 118 ? -1.784 -2.220 10.796 1.00 91.00 118 ASP A CA 1
ATOM 933 C C . ASP A 1 118 ? -0.740 -3.354 10.915 1.00 91.00 118 ASP A C 1
ATOM 935 O O . ASP A 1 118 ? 0.4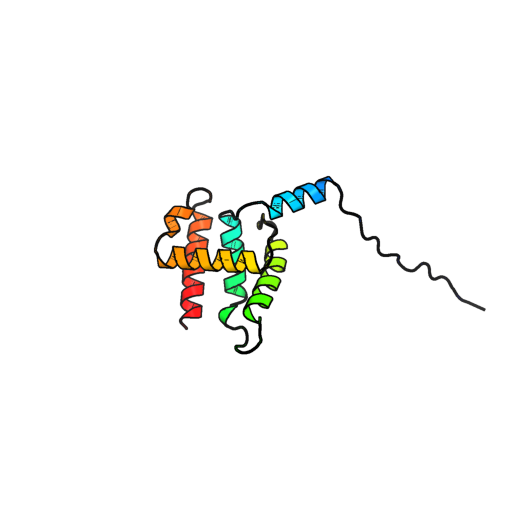49 -3.059 11.037 1.00 91.00 118 ASP A O 1
ATOM 939 N N . ARG A 1 119 ? -1.138 -4.629 10.754 1.00 94.00 119 ARG A N 1
ATOM 940 C CA . ARG A 1 119 ? -0.205 -5.776 10.688 1.00 94.00 119 ARG A CA 1
ATOM 941 C C . ARG A 1 119 ? 0.809 -5.641 9.550 1.00 94.00 119 ARG A C 1
ATOM 943 O O . ARG A 1 119 ? 2.006 -5.706 9.797 1.00 94.00 119 ARG A O 1
ATOM 950 N N . LEU A 1 120 ? 0.349 -5.367 8.328 1.00 95.25 120 LEU A N 1
ATOM 951 C CA . LEU A 1 120 ? 1.230 -5.180 7.167 1.00 95.25 120 LEU A CA 1
ATOM 952 C C . LEU A 1 120 ? 2.190 -3.997 7.355 1.00 95.25 120 LEU A C 1
ATOM 954 O O . LEU A 1 120 ? 3.329 -4.045 6.902 1.00 95.25 120 LEU A O 1
ATOM 958 N N . SER A 1 121 ? 1.749 -2.932 8.028 1.00 92.88 121 SER A N 1
ATOM 959 C CA . SER A 1 121 ? 2.598 -1.769 8.312 1.00 92.88 121 SER A CA 1
ATOM 960 C C . SER A 1 121 ? 3.720 -2.101 9.302 1.00 92.88 121 SER A C 1
ATOM 962 O O . SER A 1 121 ? 4.841 -1.617 9.125 1.00 92.88 121 SER A O 1
ATOM 964 N N . VAL A 1 122 ? 3.440 -2.943 10.307 1.00 92.88 122 VAL A N 1
ATOM 965 C CA . VAL A 1 122 ? 4.465 -3.501 11.205 1.00 92.88 122 VAL A CA 1
ATOM 966 C C . VAL A 1 122 ? 5.448 -4.346 10.401 1.00 92.88 122 VAL A C 1
ATOM 968 O O . VAL A 1 122 ? 6.637 -4.044 10.421 1.00 92.88 122 VAL A O 1
ATOM 971 N N . ASP A 1 123 ? 4.955 -5.320 9.630 1.00 94.44 123 ASP A N 1
ATOM 972 C CA . ASP A 1 123 ? 5.793 -6.241 8.853 1.00 94.44 123 ASP A CA 1
ATOM 973 C C . ASP A 1 123 ? 6.740 -5.499 7.904 1.00 94.44 123 ASP A C 1
ATOM 975 O O . ASP A 1 123 ? 7.926 -5.822 7.821 1.00 94.44 123 ASP A O 1
ATOM 979 N N . ILE A 1 124 ? 6.226 -4.498 7.182 1.00 93.31 124 ILE A N 1
ATOM 980 C CA . ILE A 1 124 ? 7.020 -3.676 6.264 1.00 93.31 124 ILE A CA 1
ATOM 981 C C . ILE A 1 124 ? 8.065 -2.868 7.035 1.00 93.31 124 ILE A C 1
ATOM 983 O O . ILE A 1 124 ? 9.207 -2.796 6.594 1.00 93.31 124 ILE A O 1
ATOM 987 N N . THR A 1 125 ? 7.698 -2.261 8.168 1.00 90.19 125 THR A N 1
ATOM 988 C CA . THR A 1 125 ? 8.643 -1.461 8.964 1.00 90.19 125 THR A CA 1
ATOM 989 C C . THR A 1 125 ? 9.777 -2.336 9.495 1.00 90.19 125 THR A C 1
ATOM 991 O O . THR A 1 125 ? 10.935 -1.982 9.304 1.00 90.19 125 THR A O 1
ATOM 994 N N . THR A 1 126 ? 9.464 -3.512 10.048 1.00 91.88 126 THR A N 1
ATOM 995 C CA . THR A 1 126 ? 10.473 -4.479 10.504 1.00 91.88 126 THR A CA 1
ATOM 996 C C . THR A 1 126 ? 11.421 -4.878 9.374 1.00 91.88 126 THR A C 1
ATOM 998 O O . THR A 1 126 ? 12.628 -4.802 9.537 1.00 91.88 126 THR A O 1
ATOM 1001 N N . GLN A 1 127 ? 10.900 -5.204 8.189 1.00 88.75 127 GLN A N 1
ATOM 1002 C CA . GLN A 1 127 ? 11.732 -5.607 7.045 1.00 88.75 127 GLN A CA 1
ATOM 1003 C C . GLN A 1 127 ? 12.557 -4.483 6.403 1.00 88.75 127 GLN A C 1
ATOM 1005 O O . GLN A 1 127 ? 13.396 -4.772 5.546 1.00 88.75 127 GLN A O 1
ATOM 1010 N N . VAL A 1 128 ? 12.228 -3.221 6.681 1.00 86.31 128 VAL A N 1
ATOM 1011 C CA . VAL A 1 128 ? 12.985 -2.050 6.213 1.00 86.31 128 VAL A CA 1
ATOM 1012 C C . VAL A 1 128 ? 14.095 -1.695 7.200 1.00 86.31 128 VAL A C 1
ATOM 1014 O O . VAL A 1 128 ? 15.126 -1.182 6.768 1.00 86.31 128 VAL A O 1
ATOM 1017 N N . ASP A 1 129 ? 13.866 -1.933 8.492 1.00 81.31 129 ASP A N 1
ATOM 1018 C CA . ASP A 1 129 ? 14.842 -1.680 9.553 1.00 81.31 129 ASP A CA 1
ATOM 1019 C C . ASP A 1 129 ? 15.884 -2.819 9.684 1.00 81.31 129 ASP A C 1
ATOM 1021 O O . ASP A 1 129 ? 16.974 -2.567 10.203 1.00 81.31 129 ASP A O 1
ATOM 1025 N N . ASP A 1 130 ? 15.562 -4.027 9.194 1.00 66.44 130 ASP A N 1
ATOM 1026 C CA . ASP A 1 130 ? 16.461 -5.192 9.039 1.00 66.44 130 ASP A CA 1
ATOM 1027 C C . ASP A 1 130 ? 17.461 -5.048 7.869 1.00 66.44 130 ASP A C 1
ATOM 1029 O O . ASP A 1 130 ? 18.672 -5.297 8.088 1.00 66.44 130 ASP A O 1
#

Solvent-accessible surface area (backbone atoms only — not comparable to full-atom values): 7752 Å² total; per-residue (Å²): 135,83,87,84,90,78,90,73,77,80,78,83,76,74,76,78,48,77,65,54,55,49,50,53,56,47,22,50,69,48,73,88,48,44,58,35,51,35,54,51,45,54,50,47,59,74,68,39,55,88,72,43,64,86,86,50,88,58,38,55,54,54,51,30,41,56,43,30,55,57,42,58,70,37,90,72,38,72,51,52,59,57,17,69,56,53,50,52,50,51,55,48,52,54,53,31,50,78,66,72,43,59,70,75,69,57,84,69,53,55,71,67,44,50,55,50,40,51,50,48,52,50,56,45,51,54,68,70,76,106

Mean predicted aligned error: 10.25 Å

pLDDT: mean 79.93, std 14.54, range [38.81, 95.25]

Sequence (130 aa):
MSQDSMEDAFINESVPSSAEKKQLRHAIRKKFAAVDDVVLLRAVNAFRPWRAPVGISNGIMNVFEDFAFQCGADPDFGVDKPGVALRTRFGTLMKEFKRDQCRSMRKSGTVEQYEERDRLSVDITTQVDD

Nearest PDB structures (foldseek):
  7tdz-assembly1_U  TM=2.810E-01  e=9.862E+00  Xenopus laevis

Organism: NCBI:txid1317064

Secondary structure (DSSP, 8-state):
--------------PPPHHHHHHHHHHHHPPPPHHHHHHHHHHHHHH-GGGSPTTSTTHHHHHHHHHHHHHHHSTT------HHHHHHHHHHHHHHHHTT-TTGGGGGS-HHHHHHHHHHHHHHHHHHH-